Protein AF-A0AA90ZW38-F1 (afdb_monomer_lite)

Organism: NCBI:txid165179

pLDDT: mean 75.46, std 13.68, range [40.31, 89.38]

Sequence (70 aa):
MIYPDEEKITYSYNLGGQLEKVHGYKSYGYDYVSKIGYDKFEQRTYLKYCDGPSILADKNIPISLYWYKK

Radius of gyration: 12.56 Å; chains: 1; bounding box: 28×23×35 Å

Secondary structure (DSSP, 8-state):
-B-TTS-EEEEEE-TTS-EEEEEEESSSEEEEEEEEEE-TTS-EEEEEESSS--EE--TT--THHHHT--

Structure (mmCIF, N/CA/C/O backbone):
data_AF-A0AA90ZW38-F1
#
_entry.id   AF-A0AA90ZW38-F1
#
loop_
_atom_site.group_PDB
_atom_site.id
_atom_site.type_symbol
_atom_site.label_atom_id
_atom_site.label_alt_id
_atom_site.label_comp_id
_atom_site.label_asym_id
_atom_site.label_entity_id
_atom_site.label_seq_id
_atom_site.pdbx_PDB_ins_code
_atom_site.Cartn_x
_atom_site.Cartn_y
_atom_site.Cartn_z
_atom_site.occupancy
_atom_site.B_iso_or_equiv
_atom_site.auth_seq_id
_atom_site.auth_comp_id
_atom_site.auth_asym_id
_atom_site.auth_atom_id
_atom_site.pdbx_PDB_model_num
ATOM 1 N N . MET A 1 1 ? -2.519 -4.547 -12.593 1.00 78.38 1 MET A N 1
ATOM 2 C CA . MET A 1 1 ? -2.868 -3.824 -13.836 1.00 78.38 1 MET A CA 1
ATOM 3 C C . MET A 1 1 ? -1.578 -3.561 -14.594 1.00 78.38 1 MET A C 1
ATOM 5 O O . MET A 1 1 ? -0.588 -3.309 -13.924 1.00 78.38 1 MET A O 1
ATOM 9 N N . ILE A 1 2 ? -1.551 -3.692 -15.921 1.00 81.06 2 ILE A N 1
ATOM 10 C CA . ILE A 1 2 ? -0.352 -3.412 -16.730 1.00 81.06 2 ILE A CA 1
ATOM 11 C C . ILE A 1 2 ? -0.699 -2.258 -17.668 1.00 81.06 2 ILE A C 1
ATOM 13 O O . ILE A 1 2 ? -1.718 -2.332 -18.356 1.00 81.06 2 ILE A O 1
ATOM 17 N N . TYR A 1 3 ? 0.089 -1.190 -17.633 1.00 80.94 3 TYR A N 1
ATOM 18 C CA . TYR A 1 3 ? -0.083 -0.018 -18.482 1.00 80.94 3 TYR A CA 1
ATOM 19 C C . TYR A 1 3 ? 0.584 -0.217 -19.856 1.00 80.94 3 TYR A C 1
ATOM 21 O O . TY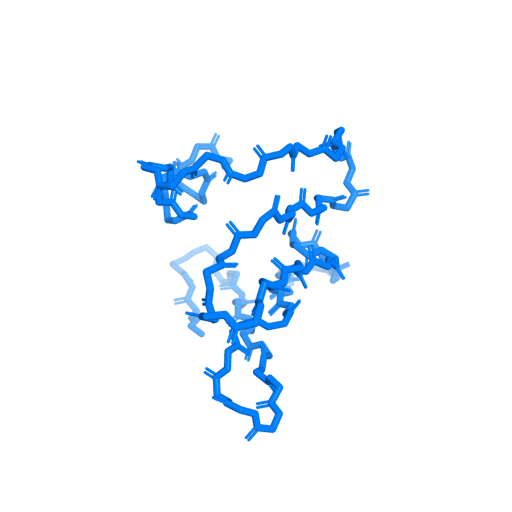R A 1 3 ? 1.421 -1.108 -20.013 1.00 80.94 3 TYR A O 1
ATOM 29 N N . PRO A 1 4 ? 0.219 0.588 -20.877 1.00 83.69 4 PRO A N 1
ATOM 30 C CA . PRO A 1 4 ? 0.783 0.472 -22.227 1.00 83.69 4 PRO A CA 1
ATOM 31 C C . PRO A 1 4 ? 2.301 0.672 -22.307 1.00 83.69 4 PRO A C 1
ATOM 33 O O . PRO A 1 4 ? 2.917 0.259 -23.281 1.00 83.69 4 PRO A O 1
ATOM 36 N N . ASP A 1 5 ? 2.898 1.304 -21.300 1.00 84.19 5 ASP A N 1
ATOM 37 C CA . ASP A 1 5 ? 4.339 1.507 -21.162 1.00 84.19 5 ASP A CA 1
ATOM 38 C C . ASP A 1 5 ? 5.043 0.343 -20.436 1.00 84.19 5 ASP A C 1
ATOM 40 O O . ASP A 1 5 ? 6.162 0.507 -19.949 1.00 84.19 5 ASP A O 1
ATOM 44 N N . GLU A 1 6 ? 4.370 -0.810 -20.359 1.00 83.94 6 GLU A N 1
ATOM 45 C CA . GLU A 1 6 ? 4.788 -2.052 -19.696 1.00 83.94 6 GLU A CA 1
ATOM 46 C C . GLU A 1 6 ? 4.894 -1.961 -18.172 1.00 83.94 6 GLU A C 1
ATOM 48 O O . GLU A 1 6 ? 5.320 -2.913 -17.513 1.00 83.94 6 GLU A O 1
ATOM 53 N N . GLU A 1 7 ? 4.452 -0.857 -17.571 1.00 85.56 7 GLU A N 1
ATOM 54 C CA . GLU A 1 7 ? 4.456 -0.749 -16.128 1.00 85.56 7 GLU A CA 1
ATOM 55 C C . GLU A 1 7 ? 3.380 -1.640 -15.497 1.00 85.56 7 GLU A C 1
ATOM 57 O O . GLU A 1 7 ? 2.179 -1.514 -15.752 1.00 85.56 7 GLU A O 1
ATOM 62 N N . LYS A 1 8 ? 3.802 -2.521 -14.591 1.00 88.50 8 LYS A N 1
ATOM 63 C CA . LYS A 1 8 ? 2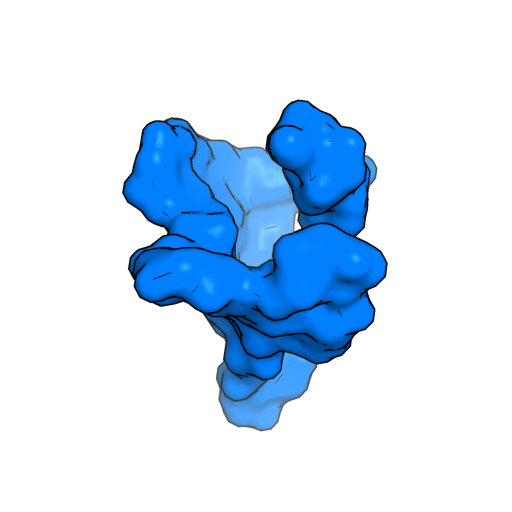.921 -3.358 -13.789 1.00 88.50 8 LYS A CA 1
ATOM 64 C C . LYS A 1 8 ? 2.665 -2.726 -12.428 1.00 88.50 8 LYS A C 1
ATOM 66 O O . LYS A 1 8 ? 3.541 -2.690 -11.569 1.00 88.50 8 LYS A O 1
ATOM 71 N N . ILE A 1 9 ? 1.412 -2.357 -12.185 1.00 86.62 9 ILE A N 1
ATOM 72 C CA . ILE A 1 9 ? 0.933 -1.956 -10.863 1.00 86.62 9 ILE A CA 1
ATOM 73 C C . ILE A 1 9 ? 0.314 -3.140 -10.131 1.00 86.62 9 ILE A C 1
ATOM 75 O O . ILE A 1 9 ? -0.581 -3.828 -10.648 1.00 86.62 9 ILE A O 1
ATOM 79 N N . THR A 1 10 ? 0.755 -3.324 -8.891 1.00 88.38 10 THR A N 1
ATOM 80 C CA . THR A 1 10 ? 0.219 -4.288 -7.933 1.00 88.38 10 THR A CA 1
ATOM 81 C C . THR A 1 10 ? -0.398 -3.551 -6.750 1.00 88.38 10 THR A C 1
ATOM 83 O O . THR A 1 10 ? 0.236 -2.685 -6.147 1.00 88.38 10 THR A O 1
ATOM 86 N N . TYR A 1 11 ? -1.636 -3.914 -6.421 1.00 88.19 11 TYR A N 1
ATOM 87 C CA . TYR A 1 11 ? -2.366 -3.413 -5.260 1.00 88.19 11 TYR A CA 1
ATOM 88 C C . TYR A 1 11 ? -2.385 -4.504 -4.193 1.00 88.19 11 TYR A C 1
ATOM 90 O O . TYR A 1 11 ? -2.791 -5.631 -4.481 1.00 88.19 11 TYR A O 1
ATOM 98 N N . SER A 1 12 ? -1.951 -4.171 -2.982 1.00 88.81 12 SER A N 1
ATOM 99 C CA . SER A 1 12 ? -2.029 -5.064 -1.825 1.00 88.81 12 SER A CA 1
ATOM 100 C C . SER A 1 12 ? -3.150 -4.609 -0.910 1.00 88.81 12 SER A C 1
ATOM 102 O O . SER A 1 12 ? -3.311 -3.409 -0.680 1.00 88.81 12 SER A O 1
ATOM 104 N N . TYR A 1 13 ? -3.894 -5.565 -0.368 1.00 89.38 13 TYR A N 1
ATOM 105 C CA . TYR A 1 13 ? -5.021 -5.313 0.518 1.00 89.38 13 TYR A CA 1
ATOM 106 C C . TYR A 1 13 ? -4.791 -5.999 1.860 1.00 89.38 13 TYR A C 1
ATOM 108 O O . TYR A 1 13 ? -4.233 -7.095 1.909 1.00 89.38 13 TYR A O 1
ATOM 116 N N . ASN A 1 14 ? -5.234 -5.357 2.938 1.00 88.06 14 ASN A N 1
ATOM 117 C CA . ASN A 1 14 ? -5.231 -5.960 4.264 1.00 88.06 14 ASN A CA 1
ATOM 118 C C . ASN A 1 14 ? -6.379 -6.981 4.412 1.00 88.06 14 ASN A C 1
ATOM 120 O O . ASN A 1 14 ? -7.228 -7.126 3.530 1.00 88.06 14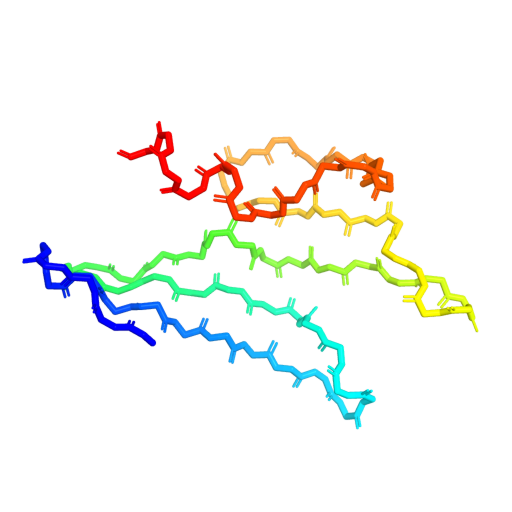 ASN A O 1
ATOM 124 N N . LEU A 1 15 ? -6.433 -7.677 5.553 1.00 88.00 15 LEU A N 1
ATOM 125 C CA . LEU A 1 15 ? -7.479 -8.671 5.847 1.00 88.00 15 LEU A CA 1
ATOM 126 C C . LEU A 1 15 ? -8.907 -8.094 5.814 1.00 88.00 15 LEU A C 1
ATOM 128 O O . LEU A 1 15 ? -9.851 -8.836 5.565 1.00 88.00 15 LEU A O 1
ATOM 132 N N . GLY A 1 16 ? -9.065 -6.787 6.045 1.00 87.06 16 GLY A N 1
ATOM 133 C CA . GLY A 1 16 ? -10.343 -6.075 5.947 1.00 87.06 16 GLY A CA 1
ATOM 134 C C . GLY A 1 16 ? -10.709 -5.645 4.523 1.00 87.06 16 GLY A C 1
ATOM 135 O O . GLY A 1 16 ? -11.702 -4.953 4.335 1.00 87.06 16 GLY A O 1
ATOM 136 N N . GLY A 1 17 ? -9.910 -6.006 3.514 1.00 87.88 17 GLY A N 1
ATOM 137 C CA . GLY A 1 17 ? -10.136 -5.620 2.119 1.00 87.88 17 GLY A CA 1
ATOM 138 C C . GLY A 1 17 ? -9.768 -4.167 1.800 1.00 87.88 17 GLY A C 1
ATOM 139 O O . GLY A 1 17 ? -10.062 -3.684 0.708 1.00 87.88 17 GLY A O 1
ATOM 140 N N . GLN A 1 18 ? -9.108 -3.459 2.718 1.00 86.94 18 GLN A N 1
ATOM 141 C CA . GLN A 1 18 ? -8.668 -2.084 2.501 1.00 86.94 18 GLN A CA 1
ATOM 142 C C . GLN A 1 18 ? -7.295 -2.054 1.834 1.00 86.94 18 GLN A C 1
ATOM 144 O O . GLN A 1 18 ? -6.447 -2.909 2.087 1.00 86.94 18 GLN A O 1
ATOM 149 N N . LEU A 1 19 ? -7.062 -1.047 0.993 1.00 87.06 19 LEU A N 1
ATOM 150 C CA . LEU A 1 19 ? -5.801 -0.876 0.277 1.00 87.06 19 LEU A CA 1
ATOM 151 C C . LEU A 1 19 ? -4.646 -0.595 1.253 1.00 87.06 19 LEU A C 1
ATOM 153 O O . LEU A 1 19 ? -4.624 0.409 1.950 1.00 87.06 19 LEU A O 1
ATOM 157 N N . GLU A 1 20 ? -3.643 -1.456 1.275 1.00 86.56 20 GLU A N 1
ATOM 158 C CA . GLU A 1 20 ? -2.508 -1.330 2.191 1.00 86.56 20 GLU A CA 1
ATOM 159 C C . GLU A 1 20 ? -1.288 -0.711 1.506 1.00 86.56 20 GLU A C 1
ATOM 161 O O . GLU A 1 20 ? -0.611 0.154 2.071 1.00 86.56 20 GLU A O 1
ATOM 166 N N . LYS A 1 21 ? -1.019 -1.146 0.271 1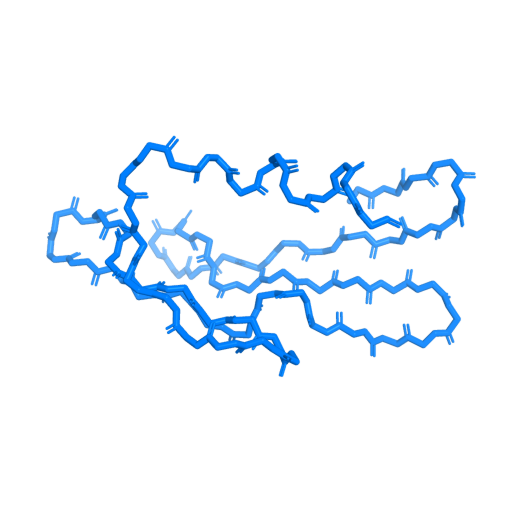.00 86.12 21 LYS A N 1
ATOM 167 C CA . LYS A 1 21 ? 0.193 -0.797 -0.468 1.00 86.12 21 LYS A CA 1
ATOM 168 C C . LYS A 1 21 ? -0.074 -0.755 -1.964 1.00 86.12 21 LYS A C 1
ATOM 170 O O . LYS A 1 21 ? -0.902 -1.508 -2.478 1.00 86.12 21 LYS A O 1
ATOM 175 N N . VAL A 1 22 ? 0.671 0.093 -2.667 1.00 87.44 22 VAL A N 1
ATOM 176 C CA . VAL A 1 22 ? 0.690 0.097 -4.131 1.00 87.44 22 VAL A CA 1
ATOM 177 C C . VAL A 1 22 ? 2.128 0.092 -4.618 1.00 87.44 22 VAL A C 1
ATOM 179 O O . VAL A 1 22 ? 2.906 0.989 -4.282 1.00 87.44 22 VAL A O 1
ATOM 182 N N . HIS A 1 23 ? 2.454 -0.918 -5.415 1.00 86.00 23 HIS A N 1
ATOM 183 C CA . HIS A 1 23 ? 3.790 -1.159 -5.940 1.00 86.00 23 HIS A CA 1
ATOM 184 C C . HIS A 1 23 ? 3.779 -1.105 -7.467 1.00 86.00 23 HIS A C 1
ATOM 186 O O . HIS A 1 23 ? 2.944 -1.754 -8.099 1.00 86.00 23 HIS A O 1
ATOM 192 N N . GLY A 1 24 ? 4.701 -0.335 -8.035 1.00 86.88 24 GLY A N 1
ATOM 193 C CA . GLY A 1 24 ? 4.965 -0.246 -9.464 1.00 86.88 24 GLY A CA 1
ATOM 194 C C . GLY A 1 24 ? 6.195 -1.048 -9.841 1.00 86.88 24 GLY A C 1
ATOM 195 O O . GLY A 1 24 ? 7.176 -1.094 -9.098 1.00 86.88 24 GLY A O 1
ATOM 196 N N . TYR A 1 25 ? 6.145 -1.688 -10.999 1.00 82.81 25 TYR A N 1
ATOM 197 C CA . TYR A 1 25 ? 7.262 -2.442 -11.537 1.00 82.81 25 TYR A CA 1
ATOM 198 C C . TYR A 1 25 ? 7.372 -2.209 -13.039 1.00 82.81 25 TYR A C 1
ATOM 200 O O . TYR A 1 25 ? 6.472 -2.576 -13.789 1.00 82.81 25 TYR A O 1
ATOM 208 N N . LYS A 1 26 ? 8.493 -1.625 -13.464 1.00 83.88 26 LYS A N 1
ATOM 209 C CA . LYS A 1 26 ? 8.841 -1.437 -14.878 1.00 83.88 26 LYS A CA 1
ATOM 210 C C . LYS A 1 26 ? 10.181 -2.110 -15.170 1.00 83.88 26 LYS A C 1
ATOM 212 O O . LYS A 1 26 ? 10.219 -3.302 -15.442 1.00 83.88 26 LYS A O 1
ATOM 217 N N . SER A 1 27 ? 11.288 -1.386 -14.998 1.00 82.06 27 SER A N 1
ATOM 218 C CA . SER A 1 27 ? 12.653 -1.950 -14.998 1.00 82.06 27 SER A CA 1
ATOM 219 C C . SER A 1 27 ? 13.194 -2.190 -13.584 1.00 82.06 27 SER A C 1
ATOM 221 O O . SER A 1 27 ? 14.016 -3.075 -13.368 1.00 82.06 27 SER A O 1
ATOM 223 N N . TYR A 1 28 ? 12.700 -1.421 -12.612 1.00 80.56 28 TYR A N 1
ATOM 224 C CA . TYR A 1 28 ? 13.002 -1.537 -11.188 1.00 80.56 28 TYR A CA 1
ATOM 225 C C . TYR A 1 28 ? 11.688 -1.431 -10.411 1.00 80.56 28 TYR A C 1
ATOM 227 O O . TYR A 1 28 ? 10.745 -0.788 -10.878 1.00 80.56 28 TYR A O 1
ATOM 235 N N . GLY A 1 29 ? 11.607 -2.092 -9.256 1.00 81.88 29 GLY A N 1
ATOM 236 C CA . GLY A 1 29 ? 10.433 -2.023 -8.389 1.00 81.88 29 GLY A CA 1
ATOM 237 C C . GLY A 1 29 ? 10.461 -0.760 -7.538 1.00 81.88 29 GLY A C 1
ATOM 238 O O . GLY A 1 29 ? 11.485 -0.453 -6.930 1.00 81.88 29 GLY A O 1
ATOM 239 N N . TYR A 1 30 ? 9.342 -0.049 -7.469 1.00 81.75 30 TYR A N 1
ATOM 240 C CA . TYR A 1 30 ? 9.196 1.126 -6.622 1.00 81.75 30 TYR A CA 1
ATOM 241 C C . TYR A 1 30 ? 7.830 1.152 -5.951 1.00 81.75 30 TYR A C 1
ATOM 243 O O . TYR A 1 30 ? 6.805 0.764 -6.511 1.00 81.75 30 TYR A O 1
ATOM 251 N N . ASP A 1 31 ? 7.817 1.607 -4.705 1.00 83.19 31 ASP A N 1
ATOM 252 C CA . ASP A 1 31 ? 6.579 1.785 -3.969 1.00 83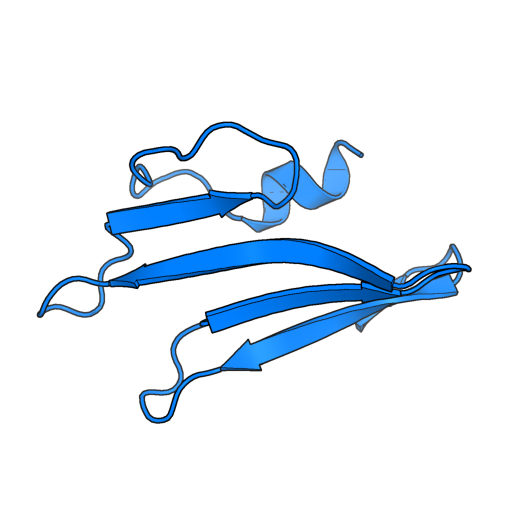.19 31 ASP A CA 1
ATOM 253 C C . ASP A 1 31 ? 6.006 3.151 -4.313 1.00 83.19 31 ASP A C 1
ATOM 255 O O . ASP A 1 31 ? 6.637 4.184 -4.123 1.00 83.19 31 ASP A O 1
ATOM 259 N N . TYR A 1 32 ? 4.777 3.189 -4.794 1.00 78.50 32 TYR A N 1
ATOM 260 C CA . TYR A 1 32 ? 4.095 4.465 -4.927 1.00 78.50 32 TYR A CA 1
ATOM 261 C C . TYR A 1 32 ? 3.489 4.882 -3.597 1.00 78.50 32 TYR A C 1
ATOM 263 O O . TYR A 1 32 ? 3.647 6.017 -3.155 1.00 78.50 32 TYR A O 1
ATOM 271 N N . VAL A 1 33 ? 2.826 3.937 -2.935 1.00 84.06 33 VAL A N 1
ATOM 272 C CA . VAL A 1 33 ? 2.262 4.121 -1.603 1.00 84.06 33 VAL A CA 1
ATOM 273 C C . VAL A 1 33 ? 2.898 3.089 -0.694 1.00 84.06 33 VAL A C 1
ATOM 275 O O . VAL A 1 33 ? 2.723 1.890 -0.902 1.00 84.06 33 VAL A O 1
ATOM 278 N N . SER A 1 34 ? 3.636 3.568 0.305 1.00 81.12 34 SER A N 1
ATOM 279 C CA . SER A 1 34 ? 4.338 2.719 1.269 1.00 81.12 34 SER A CA 1
ATOM 280 C C . SER A 1 34 ? 3.466 2.359 2.469 1.00 81.12 34 SER A C 1
ATOM 282 O O . SER A 1 34 ? 3.650 1.290 3.048 1.00 81.12 34 SER A O 1
ATOM 284 N N . LYS A 1 35 ? 2.518 3.230 2.847 1.00 82.88 35 LYS A N 1
ATOM 285 C CA . LYS A 1 35 ? 1.574 2.968 3.938 1.00 82.88 35 LYS A CA 1
ATOM 286 C C . LYS A 1 35 ? 0.293 3.782 3.801 1.00 82.88 35 LYS A C 1
ATOM 288 O O . LYS A 1 35 ? 0.344 4.985 3.536 1.00 82.88 35 LYS A O 1
ATOM 293 N N . ILE A 1 36 ? -0.832 3.136 4.088 1.00 86.12 36 ILE A N 1
ATOM 294 C CA . ILE A 1 36 ? -2.133 3.781 4.268 1.00 86.12 36 ILE A CA 1
ATOM 295 C C . ILE A 1 36 ? -2.600 3.552 5.705 1.00 86.12 36 ILE A C 1
ATOM 297 O O . ILE A 1 36 ? -2.500 2.445 6.229 1.00 86.12 36 ILE A O 1
ATOM 301 N N . GLY A 1 37 ? -3.044 4.618 6.369 1.00 84.56 37 GLY A N 1
ATOM 302 C CA . GLY A 1 37 ? -3.685 4.535 7.679 1.00 84.56 37 GLY A CA 1
ATOM 303 C C . GLY A 1 37 ? -5.185 4.748 7.553 1.00 84.56 37 GLY A C 1
ATOM 304 O O . GLY A 1 37 ? -5.630 5.622 6.803 1.00 84.56 37 GLY A O 1
ATOM 305 N N . TYR A 1 38 ? -5.934 3.958 8.312 1.00 84.12 38 TYR A N 1
ATOM 306 C CA . TYR A 1 38 ? -7.389 3.987 8.381 1.00 84.12 38 TYR A CA 1
ATOM 307 C C . TYR A 1 38 ? -7.833 4.288 9.812 1.00 84.12 38 TYR A C 1
ATOM 309 O O . TYR A 1 38 ? -7.142 3.926 10.766 1.00 84.12 38 TYR A O 1
ATOM 317 N N . ASP A 1 39 ? -8.962 4.973 9.971 1.00 83.19 39 ASP A N 1
ATOM 318 C CA . ASP A 1 39 ? -9.626 5.106 11.265 1.00 83.19 39 ASP A CA 1
ATOM 319 C C . ASP A 1 39 ? -10.548 3.911 11.564 1.00 83.19 39 ASP A C 1
ATOM 321 O O . ASP A 1 39 ? -10.714 2.990 10.763 1.00 83.19 39 ASP A O 1
ATOM 325 N N . LYS A 1 40 ? -11.178 3.937 12.744 1.00 84.56 40 LYS A N 1
ATOM 326 C CA . LYS A 1 40 ? -12.115 2.896 13.198 1.00 84.56 40 LYS A CA 1
ATOM 327 C C . LYS A 1 40 ? -13.383 2.762 12.342 1.00 84.56 40 LYS A C 1
ATOM 329 O O . LYS A 1 40 ? -14.149 1.832 12.557 1.00 84.56 40 LYS A O 1
ATOM 334 N N . PHE A 1 41 ? -13.633 3.712 11.445 1.00 87.31 41 PHE A N 1
ATOM 335 C CA . PHE A 1 41 ? -14.757 3.723 10.515 1.00 87.31 41 PHE A CA 1
ATOM 336 C C . PHE A 1 41 ? -14.299 3.426 9.086 1.00 87.31 41 PHE A C 1
ATOM 338 O O . PHE A 1 41 ? -15.025 3.736 8.143 1.00 87.31 41 PHE A O 1
ATOM 345 N N . GLU A 1 42 ? -13.095 2.864 8.930 1.00 79.06 42 GLU A N 1
ATOM 346 C CA . GLU A 1 42 ? -12.516 2.480 7.643 1.00 79.06 42 GLU A CA 1
ATOM 347 C C . GLU A 1 42 ? -12.223 3.669 6.717 1.00 79.06 42 GLU A C 1
ATOM 349 O O . GLU A 1 42 ? -11.988 3.512 5.518 1.00 79.06 42 GLU A O 1
ATOM 354 N N . GLN A 1 43 ? -12.177 4.885 7.269 1.00 80.81 43 GLN A N 1
ATOM 355 C CA . GLN A 1 43 ? -11.849 6.081 6.507 1.00 80.81 43 GLN A CA 1
ATOM 356 C C . GLN A 1 43 ? -10.339 6.279 6.483 1.00 80.81 43 GLN A C 1
ATOM 358 O O . GLN A 1 43 ? -9.658 6.218 7.506 1.00 80.81 43 GLN A O 1
ATOM 363 N N . ARG A 1 44 ? -9.802 6.549 5.293 1.00 84.19 44 ARG A N 1
ATOM 364 C CA . ARG A 1 44 ? -8.381 6.831 5.102 1.00 84.19 44 ARG A CA 1
ATOM 365 C C . ARG A 1 44 ? -8.006 8.138 5.805 1.00 84.19 44 ARG A C 1
ATOM 367 O O . ARG A 1 44 ? -8.514 9.193 5.445 1.00 84.19 44 ARG A O 1
ATOM 374 N N . THR A 1 45 ? -7.076 8.069 6.749 1.00 77.19 45 THR A N 1
ATOM 375 C CA . THR A 1 45 ? -6.577 9.220 7.521 1.00 77.19 45 THR A CA 1
ATOM 376 C C . THR A 1 45 ? -5.146 9.596 7.163 1.00 77.19 45 THR A C 1
ATOM 378 O O . THR A 1 45 ? -4.734 10.743 7.339 1.00 77.19 45 THR A O 1
ATOM 381 N N . TYR A 1 46 ? -4.382 8.647 6.625 1.00 74.44 46 TYR A N 1
ATOM 382 C CA . TYR A 1 46 ? -2.952 8.804 6.398 1.00 74.44 46 TYR A CA 1
ATOM 383 C C . TYR A 1 46 ? -2.531 8.163 5.081 1.00 74.44 46 TYR A C 1
ATOM 385 O O . TYR A 1 46 ? -2.950 7.048 4.768 1.00 74.44 46 TYR A O 1
ATOM 393 N N . LEU A 1 47 ? -1.679 8.858 4.327 1.00 79.00 47 LEU A N 1
ATOM 394 C CA . LEU A 1 47 ? -1.092 8.341 3.098 1.00 79.00 47 LEU A CA 1
ATOM 395 C C . LEU A 1 47 ? 0.393 8.701 3.048 1.00 79.00 47 LEU A C 1
ATOM 397 O O . LEU A 1 47 ? 0.763 9.878 3.001 1.00 79.00 47 LEU A O 1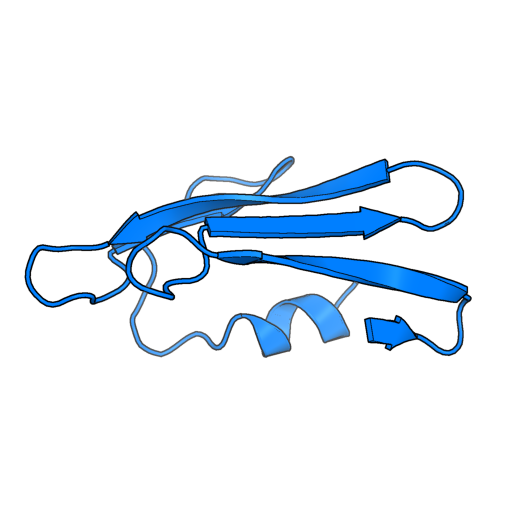
ATOM 401 N N . LYS A 1 48 ? 1.245 7.674 3.055 1.00 78.62 48 LYS A N 1
ATOM 402 C CA . LYS A 1 48 ? 2.691 7.825 2.906 1.00 78.62 48 LYS A CA 1
ATOM 403 C C . LYS A 1 48 ? 3.129 7.392 1.517 1.00 78.62 48 LYS A C 1
ATOM 405 O O . LYS A 1 48 ? 2.958 6.234 1.133 1.00 78.62 48 LYS A O 1
ATOM 410 N N . TYR A 1 49 ? 3.753 8.319 0.806 1.00 75.19 49 TYR A N 1
ATOM 411 C CA . TYR A 1 49 ? 4.442 8.052 -0.452 1.00 75.19 49 TYR A CA 1
ATOM 412 C C . TYR A 1 49 ? 5.884 7.597 -0.181 1.00 75.19 49 TYR A C 1
ATOM 414 O O . TYR A 1 49 ? 6.416 7.855 0.898 1.00 75.19 49 TYR A O 1
ATOM 422 N N . CYS A 1 50 ? 6.507 6.875 -1.115 1.00 68.44 50 CYS A N 1
ATOM 423 C CA . CYS A 1 50 ? 7.868 6.357 -0.914 1.00 68.44 50 CYS A CA 1
ATOM 424 C C . CYS A 1 50 ? 8.930 7.468 -0.899 1.00 68.44 50 CYS A C 1
ATOM 426 O O . CYS A 1 50 ? 9.744 7.500 0.017 1.00 68.44 50 CYS A O 1
ATOM 428 N N . ASP A 1 51 ? 8.832 8.436 -1.815 1.00 63.44 51 ASP A N 1
ATOM 429 C CA . ASP A 1 51 ? 9.795 9.548 -1.942 1.00 63.44 51 ASP A CA 1
ATOM 430 C C . ASP A 1 51 ? 9.193 10.920 -1.586 1.00 63.44 51 ASP A C 1
ATOM 432 O O . ASP A 1 51 ? 9.765 11.965 -1.889 1.00 63.44 51 ASP A O 1
ATOM 436 N N . GLY A 1 52 ? 7.994 10.935 -0.996 1.00 57.44 52 GLY A N 1
ATOM 437 C CA . GLY A 1 52 ? 7.206 12.151 -0.787 1.00 57.44 52 GLY A CA 1
ATOM 438 C C . GLY A 1 52 ? 6.823 12.395 0.673 1.00 57.44 52 GLY A C 1
ATOM 439 O O . GLY A 1 52 ? 6.808 11.460 1.482 1.00 57.44 52 GLY A O 1
ATOM 440 N N . PRO A 1 53 ? 6.475 13.647 1.029 1.00 52.66 53 PRO A N 1
ATOM 441 C CA . PRO A 1 53 ? 5.994 13.973 2.361 1.00 52.66 53 PRO A CA 1
ATOM 442 C C . PRO A 1 53 ? 4.760 13.135 2.706 1.00 52.66 53 PRO A C 1
ATOM 444 O O . PRO A 1 53 ? 3.892 12.872 1.872 1.00 52.66 53 PRO A O 1
ATOM 447 N N . SER A 1 54 ? 4.694 12.706 3.965 1.00 58.03 54 SER A N 1
ATOM 448 C CA . SER A 1 54 ? 3.485 12.092 4.507 1.00 58.03 54 SER A CA 1
ATOM 449 C C . SER A 1 54 ? 2.392 13.152 4.552 1.00 58.03 54 SER A C 1
ATOM 451 O O . SER A 1 54 ? 2.590 14.191 5.179 1.00 58.03 54 SER A O 1
ATOM 453 N N . ILE A 1 55 ? 1.258 12.901 3.905 1.00 66.00 55 ILE A N 1
ATOM 454 C CA . ILE A 1 55 ? 0.124 13.826 3.946 1.00 66.00 55 ILE A CA 1
ATOM 455 C C . ILE A 1 55 ? -0.989 13.252 4.817 1.00 66.00 55 ILE A C 1
ATOM 457 O O . ILE A 1 55 ? -1.246 12.042 4.818 1.00 66.00 55 ILE A O 1
ATOM 461 N N . LEU A 1 56 ? -1.668 14.137 5.548 1.00 59.84 56 LEU A N 1
ATOM 462 C CA . LEU A 1 56 ? -2.992 13.827 6.071 1.00 59.84 56 LEU A CA 1
ATOM 463 C C . LEU A 1 56 ? -3.891 13.627 4.857 1.00 59.84 56 LEU A C 1
ATOM 465 O O . LEU A 1 56 ? -3.973 14.490 3.981 1.00 59.84 56 LEU A O 1
ATOM 469 N N . ALA A 1 57 ? -4.468 12.438 4.747 1.00 60.28 57 ALA A N 1
ATOM 470 C CA . ALA A 1 57 ? -5.224 12.084 3.567 1.00 60.28 57 ALA A CA 1
ATOM 471 C C . ALA A 1 57 ? -6.571 12.808 3.618 1.00 60.28 57 ALA A C 1
ATOM 473 O O . ALA A 1 57 ? -7.486 12.374 4.312 1.00 60.28 57 ALA A O 1
ATOM 474 N N . ASP A 1 58 ? -6.692 13.919 2.896 1.00 55.16 58 ASP A N 1
ATOM 475 C CA . ASP A 1 58 ? -7.988 14.562 2.723 1.00 55.16 58 ASP A CA 1
ATOM 476 C C . ASP A 1 58 ? -8.930 13.616 1.951 1.00 55.16 58 ASP A C 1
ATOM 478 O O . ASP A 1 58 ? -8.517 12.880 1.038 1.00 55.16 58 ASP A O 1
ATOM 482 N N . LYS A 1 59 ? -10.201 13.588 2.361 1.00 55.72 59 LYS A N 1
ATOM 483 C CA . LYS A 1 59 ? -11.206 12.598 1.936 1.00 55.72 59 LYS A CA 1
ATOM 484 C C . LYS A 1 59 ? -11.506 12.665 0.438 1.00 55.72 59 LYS A C 1
ATOM 486 O O . LYS A 1 59 ? -11.980 11.689 -0.133 1.00 55.72 59 LYS A O 1
ATOM 491 N N . ASN A 1 60 ? -11.184 13.791 -0.196 1.00 53.38 60 ASN A N 1
ATOM 492 C CA . ASN A 1 60 ? -11.603 14.103 -1.558 1.00 53.38 60 ASN A CA 1
ATOM 493 C C . ASN A 1 60 ? -10.511 13.966 -2.616 1.00 53.38 60 ASN A C 1
ATOM 495 O O . ASN A 1 60 ? -10.770 14.286 -3.773 1.00 53.38 60 ASN A O 1
ATOM 499 N N . ILE A 1 61 ? -9.308 13.497 -2.265 1.00 58.22 61 ILE A N 1
ATOM 500 C CA . ILE A 1 61 ? -8.255 13.324 -3.268 1.00 58.22 61 ILE A CA 1
ATOM 501 C C . ILE A 1 61 ? -8.211 11.860 -3.725 1.00 58.22 61 ILE A C 1
ATOM 503 O O . ILE A 1 61 ? -7.724 10.996 -2.973 1.00 58.22 61 ILE A O 1
ATOM 507 N N . PRO A 1 62 ? -8.726 11.548 -4.933 1.00 60.94 62 PRO A N 1
ATOM 508 C CA . PRO A 1 62 ? -8.679 10.197 -5.449 1.00 60.94 62 PRO A CA 1
ATOM 509 C C . PRO A 1 62 ? -7.226 9.841 -5.725 1.00 60.94 62 PRO A C 1
ATOM 511 O O . PRO A 1 62 ? -6.496 10.596 -6.370 1.00 60.94 62 PRO A O 1
ATOM 514 N N . ILE A 1 63 ? -6.808 8.673 -5.229 1.00 62.09 63 ILE A N 1
ATOM 515 C CA . ILE A 1 63 ? -5.439 8.187 -5.417 1.00 62.09 63 ILE A CA 1
ATOM 516 C C . ILE A 1 63 ? -5.140 8.199 -6.921 1.00 62.09 63 ILE A C 1
ATOM 518 O O . ILE A 1 63 ? -4.096 8.720 -7.295 1.00 62.09 63 ILE A O 1
ATOM 522 N N . SER A 1 64 ? -6.098 7.758 -7.758 1.00 59.31 64 SER A N 1
ATOM 523 C CA . SER A 1 64 ? -6.041 7.698 -9.233 1.00 59.31 64 SER A CA 1
ATOM 524 C C . SER A 1 64 ? -5.553 8.985 -9.925 1.00 59.31 64 SER A C 1
ATOM 526 O O . SER A 1 64 ? -4.884 8.888 -10.951 1.00 59.31 64 SER A O 1
ATOM 528 N N . LEU A 1 65 ? -5.794 10.175 -9.359 1.00 50.78 65 LEU A N 1
ATOM 529 C CA . LEU A 1 65 ? -5.397 11.447 -9.979 1.00 50.78 65 LEU A CA 1
ATOM 530 C C . LEU A 1 65 ? -3.877 11.667 -10.005 1.00 50.78 65 LEU A C 1
ATOM 532 O O . LEU A 1 65 ? -3.372 12.360 -10.885 1.00 50.78 65 LEU A O 1
ATOM 536 N N . TYR A 1 66 ? -3.149 11.097 -9.042 1.00 52.75 66 TYR A N 1
ATOM 537 C CA . TYR A 1 66 ? -1.695 11.253 -8.958 1.00 52.75 66 TYR A CA 1
ATOM 538 C C . TYR A 1 66 ? -0.929 10.269 -9.846 1.00 52.75 66 TYR A C 1
ATOM 540 O O . TYR A 1 66 ? 0.202 10.561 -10.219 1.00 52.75 66 TYR A O 1
ATOM 548 N N . TRP A 1 67 ? -1.544 9.149 -10.237 1.00 53.50 67 TRP A N 1
ATOM 549 C CA . TRP A 1 67 ? -0.920 8.154 -11.127 1.00 53.50 67 TRP A CA 1
ATOM 550 C C . TRP A 1 67 ? -0.880 8.619 -12.574 1.00 53.50 67 TRP A C 1
ATOM 552 O O . TRP A 1 67 ? -0.027 8.177 -13.318 1.00 53.50 67 TRP A O 1
ATOM 562 N N . TYR A 1 68 ? -1.782 9.522 -12.964 1.00 44.62 68 TYR A N 1
ATOM 563 C CA . TYR A 1 68 ? -1.812 10.077 -14.318 1.00 44.62 68 TYR A CA 1
ATOM 564 C C . TYR A 1 68 ? -0.846 11.262 -14.506 1.00 44.62 68 TYR A C 1
ATOM 566 O O . TYR A 1 68 ? -0.689 11.766 -15.612 1.00 44.62 68 TYR A O 1
ATOM 574 N N . LYS A 1 69 ? -0.245 11.773 -13.421 1.00 40.31 69 LYS A N 1
ATOM 575 C CA . LYS A 1 69 ? 0.623 12.965 -13.445 1.00 40.31 69 LYS A CA 1
ATOM 576 C C . LYS A 1 69 ? 2.124 12.666 -13.354 1.00 40.31 69 LYS A C 1
ATOM 578 O O . LYS A 1 69 ? 2.904 13.616 -13.373 1.00 40.31 69 LYS A O 1
ATOM 583 N N . LYS A 1 70 ? 2.519 11.400 -13.234 1.00 42.50 70 LYS A N 1
ATOM 584 C CA . LYS A 1 70 ? 3.905 10.949 -13.417 1.00 42.50 70 LYS A CA 1
ATOM 585 C C . LYS A 1 70 ? 4.011 10.250 -14.761 1.00 42.50 70 LYS A C 1
ATOM 587 O O . LYS A 1 70 ? 5.081 10.409 -15.381 1.00 42.50 70 LYS A O 1
#

Foldseek 3Di:
DADPLRKDWDFDADPVRHTAFIWIDDPDIATQWNGWDADPVRQTQWTDGPPDDIDGDDRPDDPVVVVVVD